Protein AF-A0A1Y5PZA7-F1 (afdb_monomer_lite)

Foldseek 3Di:
DLVVLQVVLVVLLVVLVVLVVVLVVLVVVLVVQQVVQADPVRDRDDPDPVVVVVSVVSVVVSVVSVVVSVVSNVVSVVSNVVSVVVVVD

Structure (mmCIF, N/CA/C/O backbone):
data_AF-A0A1Y5PZA7-F1
#
_entry.id   AF-A0A1Y5PZA7-F1
#
loop_
_atom_site.group_PDB
_atom_site.id
_atom_site.type_symbol
_atom_site.label_atom_id
_atom_site.label_alt_id
_atom_site.label_comp_id
_atom_site.label_asym_id
_atom_site.label_entity_id
_atom_site.label_seq_id
_atom_site.pdbx_PDB_ins_code
_atom_site.Cartn_x
_atom_site.Cartn_y
_atom_site.Cartn_z
_atom_site.occupancy
_atom_site.B_iso_or_equiv
_atom_site.auth_seq_id
_atom_site.auth_comp_id
_atom_site.auth_asym_id
_atom_site.auth_atom_id
_atom_site.pdbx_PDB_model_num
ATOM 1 N N . MET A 1 1 ? 10.786 0.136 -28.051 1.00 65.88 1 MET A N 1
ATOM 2 C CA . MET A 1 1 ? 10.022 -0.736 -27.124 1.00 65.88 1 MET A CA 1
ATOM 3 C C . MET A 1 1 ? 10.004 -0.214 -25.684 1.00 65.88 1 MET A C 1
ATOM 5 O O . MET A 1 1 ? 8.939 -0.253 -25.084 1.00 65.88 1 MET A O 1
ATOM 9 N N . GLY A 1 2 ? 11.098 0.336 -25.135 1.00 69.31 2 GLY A N 1
ATOM 10 C CA . GLY A 1 2 ? 11.142 0.770 -23.724 1.00 69.31 2 GLY A CA 1
ATOM 11 C C . GLY A 1 2 ? 10.147 1.871 -23.313 1.00 69.31 2 GLY A C 1
ATOM 12 O O . GLY A 1 2 ? 9.624 1.821 -22.206 1.00 69.31 2 GLY A O 1
ATOM 13 N N . GLY A 1 3 ? 9.773 2.795 -24.209 1.00 76.19 3 GLY A N 1
ATOM 14 C CA . GLY A 1 3 ? 8.781 3.841 -23.894 1.00 76.19 3 GLY A CA 1
ATOM 15 C C . GLY A 1 3 ? 7.398 3.295 -23.513 1.00 76.19 3 GLY A C 1
ATOM 16 O O . GLY A 1 3 ? 6.791 3.762 -22.556 1.00 76.19 3 GLY A O 1
ATOM 17 N N . TRP A 1 4 ? 6.928 2.241 -24.190 1.00 79.75 4 TRP A N 1
ATOM 18 C CA . TRP A 1 4 ? 5.661 1.574 -23.856 1.00 79.75 4 TRP A CA 1
ATOM 19 C C . TRP A 1 4 ? 5.707 0.871 -22.493 1.00 79.75 4 TRP A C 1
ATOM 21 O O . TRP A 1 4 ? 4.700 0.827 -21.790 1.00 79.75 4 TRP A O 1
ATOM 31 N N . VAL A 1 5 ? 6.871 0.348 -22.098 1.00 81.44 5 VAL A N 1
ATOM 32 C CA . VAL A 1 5 ? 7.073 -0.313 -20.798 1.00 81.44 5 VAL A CA 1
ATOM 33 C C . VAL A 1 5 ? 7.000 0.703 -19.655 1.00 81.44 5 VAL A C 1
ATOM 35 O O . VAL A 1 5 ? 6.389 0.423 -18.626 1.00 81.44 5 VAL A O 1
ATOM 38 N N . LEU A 1 6 ? 7.531 1.914 -19.860 1.00 81.19 6 LEU A N 1
ATOM 39 C CA . LEU A 1 6 ? 7.431 3.009 -18.891 1.00 81.19 6 LEU A CA 1
ATOM 40 C C . LEU A 1 6 ? 5.981 3.440 -18.643 1.00 81.19 6 LEU A C 1
ATOM 42 O O . LEU A 1 6 ? 5.585 3.580 -17.487 1.00 81.19 6 LEU A O 1
ATOM 46 N N . PHE A 1 7 ? 5.178 3.590 -19.704 1.00 83.88 7 PHE A N 1
ATOM 47 C CA . PHE A 1 7 ? 3.751 3.915 -19.567 1.00 83.88 7 PHE A CA 1
ATOM 48 C C . PHE A 1 7 ? 2.997 2.846 -18.768 1.00 83.88 7 PHE A C 1
ATOM 50 O O . PHE A 1 7 ? 2.247 3.179 -17.855 1.00 83.88 7 PHE A O 1
ATOM 57 N N . ARG A 1 8 ? 3.268 1.559 -19.024 1.00 83.69 8 ARG A N 1
ATOM 58 C CA . ARG A 1 8 ? 2.667 0.457 -18.254 1.00 83.69 8 ARG A CA 1
ATOM 59 C C . ARG A 1 8 ? 3.097 0.456 -16.787 1.00 83.69 8 ARG A C 1
ATOM 61 O O . ARG A 1 8 ? 2.275 0.179 -15.920 1.00 83.69 8 ARG A O 1
ATOM 68 N N . GLY A 1 9 ? 4.356 0.780 -16.499 1.00 79.31 9 GLY A N 1
ATOM 69 C CA . GLY A 1 9 ? 4.838 0.938 -15.127 1.00 79.31 9 GLY A CA 1
ATOM 70 C C . GLY A 1 9 ? 4.132 2.080 -14.385 1.00 79.31 9 GLY A C 1
ATOM 71 O O . GLY A 1 9 ? 3.731 1.912 -13.234 1.00 79.31 9 GLY A O 1
ATOM 72 N N . LEU A 1 10 ? 3.905 3.208 -15.063 1.00 83.81 10 LEU A N 1
ATOM 73 C CA . LEU A 1 10 ? 3.134 4.341 -14.540 1.00 83.81 10 LEU A CA 1
ATOM 74 C C . LEU A 1 10 ? 1.669 3.979 -14.260 1.00 83.81 10 LEU A C 1
ATOM 76 O O . LEU A 1 10 ? 1.169 4.323 -13.191 1.00 83.81 10 LEU A O 1
ATOM 80 N N . ASP A 1 11 ? 1.011 3.234 -15.152 1.00 85.19 11 ASP A N 1
ATOM 81 C CA . ASP A 1 11 ? -0.365 2.757 -14.942 1.00 85.19 11 ASP A CA 1
ATOM 82 C C . ASP A 1 11 ? -0.480 1.864 -13.691 1.00 85.19 11 ASP A C 1
ATOM 84 O O . ASP A 1 11 ? -1.420 1.993 -12.902 1.00 85.19 11 ASP A O 1
ATOM 88 N N . ILE A 1 12 ? 0.506 0.986 -13.467 1.00 83.00 12 ILE A N 1
ATOM 89 C CA . ILE A 1 12 ? 0.560 0.106 -12.287 1.00 83.00 12 ILE A CA 1
ATOM 90 C C . ILE A 1 12 ? 0.717 0.926 -11.001 1.00 83.00 12 ILE A C 1
ATOM 92 O O . ILE A 1 12 ? 0.053 0.648 -10.002 1.00 83.00 12 ILE A O 1
ATOM 96 N N . ILE A 1 13 ? 1.560 1.962 -11.011 1.00 81.88 13 ILE A N 1
ATOM 97 C CA . ILE A 1 13 ? 1.734 2.846 -9.850 1.00 81.88 13 ILE A CA 1
ATOM 98 C C . ILE A 1 13 ? 0.482 3.700 -9.620 1.00 81.88 13 ILE A C 1
ATOM 100 O O . ILE A 1 13 ? 0.072 3.887 -8.474 1.00 81.88 13 ILE A O 1
ATOM 10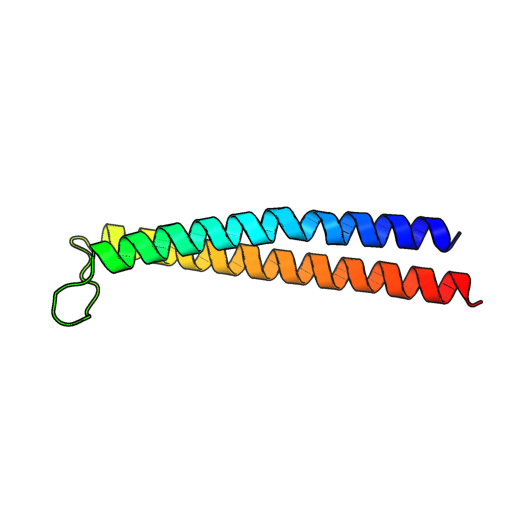4 N N . ALA A 1 14 ? -0.180 4.168 -10.680 1.00 83.50 14 ALA A N 1
ATOM 105 C CA . ALA A 1 14 ? -1.432 4.912 -10.568 1.00 83.50 14 ALA A CA 1
ATOM 106 C C . ALA A 1 14 ? -2.534 4.082 -9.885 1.00 83.50 14 ALA A C 1
ATOM 108 O O . ALA A 1 14 ? -3.317 4.624 -9.101 1.00 83.50 14 ALA A O 1
ATOM 109 N N . MET A 1 15 ? -2.546 2.757 -10.085 1.00 82.38 15 MET A N 1
ATOM 110 C CA . MET A 1 15 ? -3.446 1.854 -9.362 1.00 82.38 15 MET A CA 1
ATOM 111 C C . MET A 1 15 ? -3.191 1.812 -7.850 1.00 82.38 15 MET A C 1
ATOM 113 O O . MET A 1 15 ? -4.118 1.509 -7.110 1.00 82.38 15 MET A O 1
ATOM 117 N N . VAL A 1 16 ? -2.005 2.161 -7.347 1.00 82.38 16 VAL A N 1
ATOM 118 C CA . VAL A 1 16 ? -1.707 2.164 -5.899 1.00 82.38 16 VAL A CA 1
ATOM 119 C C . VAL A 1 16 ? -2.485 3.261 -5.160 1.00 82.38 16 VAL A C 1
ATOM 121 O O . VAL A 1 16 ? -2.907 3.066 -4.017 1.00 82.38 16 VAL A O 1
ATOM 124 N N . VAL A 1 17 ? -2.732 4.398 -5.817 1.00 81.50 17 VAL A N 1
ATOM 125 C CA . VAL A 1 17 ? -3.397 5.579 -5.238 1.00 81.50 17 VAL A CA 1
ATOM 126 C C . VAL A 1 17 ? -4.782 5.262 -4.646 1.00 81.50 17 VAL A C 1
ATOM 128 O O . VAL A 1 17 ? -4.994 5.560 -3.465 1.00 81.50 17 VAL A O 1
ATOM 131 N N . PRO A 1 18 ? -5.730 4.630 -5.370 1.00 81.25 18 PRO A N 1
ATOM 132 C CA . PRO A 1 18 ? -7.038 4.295 -4.808 1.00 81.25 18 PRO A CA 1
ATOM 133 C C . PRO A 1 18 ? -6.965 3.279 -3.658 1.00 81.25 18 PRO A C 1
ATOM 135 O O . PRO A 1 18 ? -7.730 3.403 -2.698 1.00 81.25 18 PRO A O 1
ATOM 138 N N . PHE A 1 19 ? -6.035 2.315 -3.689 1.00 78.88 19 PHE A N 1
ATOM 139 C CA . PHE A 1 19 ? -5.839 1.378 -2.571 1.00 78.88 19 PHE A CA 1
ATOM 140 C C . PHE A 1 19 ? -5.342 2.096 -1.317 1.00 78.88 19 PHE A C 1
ATOM 142 O O . PHE A 1 19 ? -5.851 1.856 -0.219 1.00 78.88 19 PHE A O 1
ATOM 149 N N . TYR A 1 20 ? -4.403 3.028 -1.480 1.00 78.12 20 TYR A N 1
ATOM 150 C CA . TYR A 1 20 ? -3.877 3.824 -0.379 1.00 78.12 20 TYR A CA 1
ATOM 151 C C . TYR A 1 20 ? -4.949 4.749 0.217 1.00 78.12 20 TYR A C 1
ATOM 153 O O . TYR A 1 20 ? -5.132 4.789 1.435 1.00 78.12 20 TYR A O 1
ATOM 161 N N . MET A 1 21 ? -5.736 5.425 -0.630 1.00 81.12 21 MET A N 1
ATOM 162 C CA . MET A 1 21 ? -6.858 6.261 -0.186 1.00 81.12 21 MET A CA 1
ATOM 163 C C . MET A 1 21 ? -7.929 5.458 0.561 1.00 81.12 21 MET A C 1
ATOM 165 O O . MET A 1 21 ? -8.417 5.909 1.600 1.00 81.12 21 MET A O 1
ATOM 169 N N . ASN A 1 22 ? -8.282 4.266 0.073 1.00 81.44 22 ASN A N 1
ATOM 170 C CA . ASN A 1 22 ? -9.232 3.389 0.758 1.00 81.44 22 ASN A CA 1
ATOM 171 C C . ASN A 1 22 ? -8.696 2.920 2.117 1.00 81.44 22 ASN A C 1
ATOM 173 O O . ASN A 1 22 ? -9.433 2.963 3.103 1.00 81.44 22 ASN A O 1
ATOM 177 N N . GLY A 1 23 ? -7.411 2.562 2.202 1.00 76.00 23 GLY A N 1
ATOM 178 C CA . GLY A 1 23 ? -6.758 2.217 3.467 1.00 76.00 23 GLY A CA 1
ATOM 179 C C . GLY A 1 23 ? -6.797 3.361 4.487 1.00 76.00 23 GLY A C 1
ATOM 180 O O . GLY A 1 23 ? -7.166 3.143 5.643 1.00 76.00 23 GLY A O 1
ATOM 181 N N . ILE A 1 24 ? -6.503 4.595 4.056 1.00 78.56 24 ILE A N 1
ATOM 182 C CA . ILE A 1 24 ? -6.577 5.794 4.911 1.00 78.56 24 ILE A CA 1
ATOM 183 C C . ILE A 1 24 ? -8.005 6.027 5.412 1.00 78.56 24 ILE A C 1
ATOM 185 O O . ILE A 1 24 ? -8.203 6.266 6.604 1.00 78.56 24 ILE A O 1
ATOM 189 N N . ARG A 1 25 ? -9.012 5.934 4.534 1.00 80.88 25 ARG A N 1
ATOM 190 C CA . ARG A 1 25 ? -10.425 6.091 4.926 1.00 80.88 25 ARG A CA 1
ATOM 191 C C . ARG A 1 25 ? -10.837 5.058 5.973 1.00 80.88 25 ARG A C 1
ATOM 193 O O . ARG A 1 25 ? -11.499 5.409 6.947 1.00 80.88 25 ARG A O 1
ATOM 200 N N . MET A 1 26 ? -10.402 3.809 5.808 1.00 76.75 26 MET A N 1
ATOM 201 C CA . MET A 1 26 ? -10.669 2.732 6.763 1.00 76.75 26 MET A CA 1
ATOM 202 C C . MET A 1 26 ? -9.994 2.990 8.120 1.00 76.75 26 MET A C 1
ATOM 204 O O . MET A 1 26 ? -10.631 2.826 9.161 1.00 76.75 26 MET A O 1
ATOM 208 N N . MET A 1 27 ? -8.741 3.459 8.121 1.00 75.31 27 MET A N 1
ATOM 209 C CA . MET A 1 27 ? -8.026 3.849 9.344 1.00 75.31 27 MET A CA 1
ATOM 210 C C . MET A 1 27 ? -8.665 5.048 10.051 1.00 75.31 27 MET A C 1
ATOM 212 O O . MET A 1 27 ? -8.780 5.036 11.274 1.00 75.31 27 MET A O 1
ATOM 216 N N . LEU A 1 28 ? -9.096 6.074 9.311 1.00 78.56 28 LEU A N 1
ATOM 217 C CA . LEU A 1 28 ? -9.768 7.247 9.881 1.00 78.56 28 LEU A CA 1
ATOM 218 C C . LEU A 1 28 ? -11.096 6.868 10.538 1.00 78.56 28 LEU A C 1
ATOM 220 O O . LEU A 1 28 ? -11.367 7.310 11.653 1.00 78.56 28 LEU A O 1
ATOM 224 N N . ALA A 1 29 ? -11.890 6.013 9.887 1.00 75.56 29 ALA A N 1
ATOM 225 C CA . ALA A 1 29 ? -13.116 5.488 10.474 1.00 75.56 29 ALA A CA 1
ATOM 226 C C . ALA A 1 29 ? -12.818 4.726 11.775 1.00 75.56 29 ALA A C 1
ATOM 228 O O . ALA A 1 29 ? -13.450 4.996 12.793 1.00 75.56 29 ALA A O 1
ATOM 229 N N . MET A 1 30 ? -11.812 3.843 11.779 1.00 72.19 30 MET A N 1
ATOM 230 C CA . MET A 1 30 ? -11.410 3.103 12.982 1.00 72.19 30 MET A CA 1
ATOM 231 C C . MET A 1 30 ? -10.915 4.013 14.110 1.00 72.19 30 MET A C 1
ATOM 233 O O . MET A 1 30 ? -11.343 3.840 15.247 1.00 72.19 30 MET A O 1
ATOM 237 N N . ARG A 1 31 ? -10.092 5.025 13.813 1.00 72.12 31 ARG A N 1
ATOM 238 C CA . ARG A 1 31 ? -9.650 6.015 14.811 1.00 72.12 31 ARG A CA 1
ATOM 239 C C . ARG A 1 31 ? -10.809 6.808 15.401 1.00 72.12 31 ARG A C 1
ATOM 241 O O . ARG A 1 31 ? -10.784 7.110 16.589 1.00 72.12 31 ARG A O 1
ATOM 248 N N . LYS A 1 32 ? -11.815 7.147 14.589 1.00 75.94 32 LYS A N 1
ATOM 249 C CA . LYS A 1 32 ? -13.021 7.825 15.071 1.00 75.94 32 LYS A CA 1
ATOM 250 C C . LYS A 1 32 ? -13.794 6.933 16.049 1.00 75.94 32 LYS A C 1
ATOM 252 O O . LYS A 1 32 ? -14.125 7.392 17.136 1.00 75.94 32 LYS A O 1
ATOM 257 N N . TYR A 1 33 ? -13.978 5.655 15.707 1.00 69.38 33 TYR A N 1
ATOM 258 C CA . TYR A 1 33 ? -14.586 4.663 16.601 1.00 69.38 33 TYR A CA 1
ATOM 259 C C . TYR A 1 33 ? -13.797 4.482 17.906 1.00 69.38 33 TYR A C 1
ATOM 261 O O . TYR A 1 33 ? -14.392 4.441 18.980 1.00 69.38 33 TYR A O 1
ATOM 269 N N . GLU A 1 34 ? -12.464 4.410 17.843 1.00 69.62 34 GLU A N 1
ATOM 270 C CA . GLU A 1 34 ? -11.621 4.334 19.043 1.00 69.62 34 GLU A CA 1
ATOM 271 C C . GLU A 1 34 ? -11.745 5.585 19.910 1.00 69.62 34 GLU A C 1
ATOM 273 O O . GLU A 1 34 ? -11.807 5.465 21.128 1.00 69.62 34 GLU A O 1
ATOM 278 N N . PHE A 1 35 ? -11.794 6.774 19.303 1.00 69.88 35 PHE A N 1
ATOM 279 C CA . PHE A 1 35 ? -11.933 8.038 20.022 1.00 69.88 35 PHE A CA 1
ATOM 280 C C . PHE A 1 35 ? -13.288 8.152 20.729 1.00 69.88 35 PHE A C 1
ATOM 282 O O . PHE A 1 35 ? -13.331 8.514 21.899 1.00 69.88 35 PHE A O 1
ATOM 289 N N . GLU A 1 36 ? -14.380 7.774 20.062 1.00 68.00 36 GLU A N 1
ATOM 290 C CA . GLU A 1 36 ? -15.721 7.726 20.666 1.00 68.00 36 GLU A CA 1
ATOM 291 C C . GLU A 1 36 ? -15.832 6.651 21.762 1.00 68.00 36 GLU A C 1
ATOM 293 O O . GLU A 1 36 ? -16.617 6.792 22.697 1.00 68.00 36 GLU A O 1
ATOM 298 N N . SER A 1 37 ? -15.007 5.602 21.688 1.00 64.62 37 SER A N 1
ATOM 299 C CA . SER A 1 37 ? -14.949 4.513 22.676 1.00 64.62 37 SER A CA 1
ATOM 300 C C . SER A 1 37 ? -13.892 4.736 23.772 1.00 64.62 37 SER A C 1
ATOM 302 O O . SER A 1 37 ? -13.682 3.862 24.624 1.00 64.62 37 SER A O 1
ATOM 304 N N . ARG A 1 38 ? -13.191 5.881 23.769 1.00 60.66 38 ARG A N 1
ATOM 305 C CA . ARG A 1 38 ? -12.240 6.241 24.829 1.00 60.66 38 ARG A CA 1
ATOM 306 C C . ARG A 1 38 ? -12.990 6.743 26.050 1.00 60.66 38 ARG A C 1
ATOM 308 O O . ARG A 1 38 ? -13.741 7.710 26.004 1.00 60.66 38 ARG A O 1
ATOM 315 N N . THR A 1 39 ? -12.717 6.106 27.180 1.00 58.75 39 THR A N 1
ATOM 316 C CA . THR A 1 39 ? -13.106 6.638 28.489 1.00 58.75 39 THR A CA 1
ATOM 317 C C . THR A 1 39 ? -12.196 7.801 28.890 1.00 58.75 39 THR A C 1
ATOM 319 O O . THR A 1 39 ? -11.075 7.915 28.392 1.00 58.75 39 THR A O 1
ATOM 322 N N . GLY A 1 40 ? -12.646 8.650 29.823 1.00 51.97 40 GLY A N 1
ATOM 323 C CA . GLY A 1 40 ? -11.900 9.830 30.2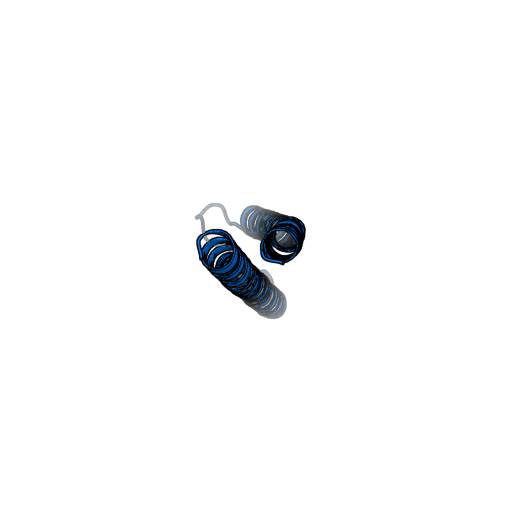96 1.00 51.97 40 GLY A CA 1
ATOM 324 C C . GLY A 1 40 ? -10.496 9.552 30.863 1.00 51.97 40 GLY A C 1
ATOM 325 O O . GLY A 1 40 ? -9.732 10.488 31.055 1.00 51.97 40 GLY A O 1
ATOM 326 N N . GLY A 1 41 ? -10.125 8.282 31.078 1.00 57.31 41 GLY A N 1
ATOM 327 C CA .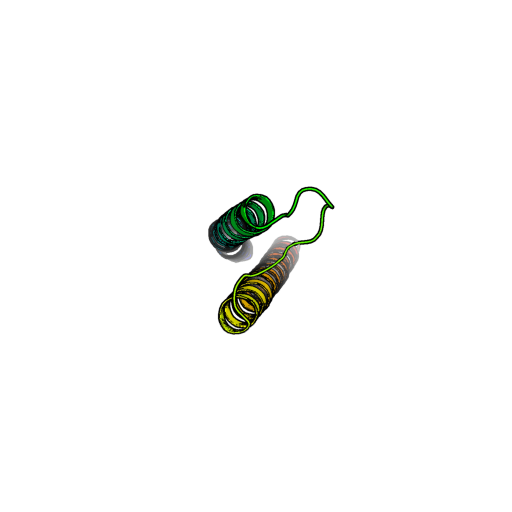 GLY A 1 41 ? -8.772 7.844 31.446 1.00 57.31 41 GLY A CA 1
ATOM 328 C C . GLY A 1 41 ? -7.868 7.436 30.271 1.00 57.31 41 GLY A C 1
ATOM 329 O O . GLY A 1 41 ? -6.812 6.858 30.499 1.00 57.31 41 GLY A O 1
ATOM 330 N N . GLY A 1 42 ? -8.275 7.657 29.015 1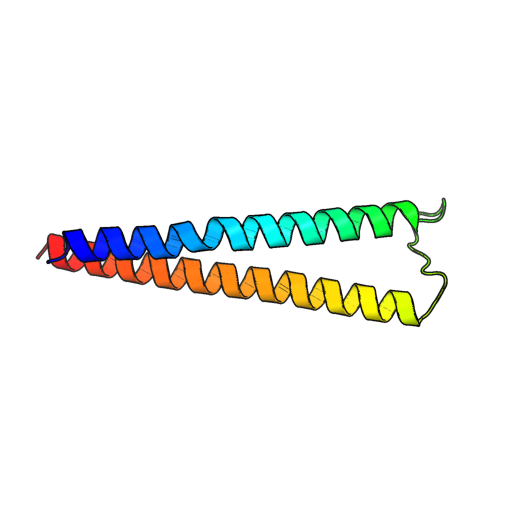.00 60.16 42 GLY A N 1
ATOM 331 C CA . GLY A 1 42 ? -7.475 7.340 27.819 1.00 60.16 42 GLY A CA 1
ATOM 332 C C . GLY A 1 42 ? -7.506 5.871 27.380 1.00 60.16 42 GLY A C 1
ATOM 333 O O . GLY A 1 42 ? -6.921 5.525 26.353 1.00 60.16 42 GLY A O 1
ATOM 334 N N . VAL A 1 43 ? -8.221 5.011 28.109 1.00 58.41 43 VAL A N 1
ATOM 335 C CA . VAL A 1 43 ? -8.376 3.589 27.781 1.00 58.41 43 VAL A CA 1
ATOM 336 C C . VAL A 1 43 ? -9.579 3.405 26.853 1.00 58.41 43 VAL A C 1
ATOM 338 O O . VAL A 1 43 ? -10.694 3.838 27.170 1.00 58.41 43 VAL A O 1
ATOM 341 N N . VAL A 1 44 ? -9.356 2.757 25.705 1.00 61.94 44 VAL A N 1
ATOM 342 C CA . VAL A 1 44 ? -10.421 2.323 24.788 1.00 61.94 44 VAL A CA 1
ATOM 343 C C . VAL A 1 44 ? -11.136 1.143 25.445 1.00 61.94 44 VAL A C 1
ATOM 345 O O . VAL A 1 44 ? -10.551 0.071 25.593 1.00 61.94 44 VAL A O 1
ATOM 348 N N . ARG A 1 45 ? -12.381 1.340 25.891 1.00 59.62 45 ARG A N 1
ATOM 349 C CA . ARG A 1 45 ? -13.216 0.253 26.420 1.00 59.62 45 ARG A CA 1
ATOM 350 C C . ARG A 1 45 ? -14.276 -0.086 25.386 1.00 59.62 45 ARG A C 1
ATOM 352 O O . ARG A 1 45 ? -15.258 0.633 25.235 1.00 59.62 45 ARG A O 1
ATOM 359 N N . PHE A 1 46 ? -14.083 -1.200 24.694 1.00 62.78 46 PHE A N 1
ATOM 360 C CA . PHE A 1 46 ? -15.140 -1.791 23.884 1.00 62.78 46 PHE A CA 1
ATOM 361 C C . PHE A 1 46 ? -16.189 -2.397 24.827 1.00 62.78 46 PHE A C 1
ATOM 363 O O . PHE A 1 46 ? -15.830 -3.119 25.756 1.00 62.78 46 PHE A O 1
ATOM 370 N N . LYS A 1 47 ? -17.472 -2.067 24.623 1.00 61.91 47 LYS A N 1
ATOM 371 C CA . LYS A 1 47 ? -18.583 -2.579 25.450 1.00 61.91 47 LYS A CA 1
ATOM 372 C C . LYS A 1 47 ? -18.715 -4.103 25.382 1.00 61.91 47 LYS A C 1
ATOM 374 O O . LYS A 1 47 ? -19.124 -4.700 26.368 1.00 61.91 47 LYS A O 1
ATOM 379 N N . ASP A 1 48 ? -18.298 -4.703 24.266 1.00 63.88 48 ASP A N 1
ATOM 380 C CA . ASP A 1 48 ? -18.445 -6.129 23.992 1.00 63.88 48 ASP A CA 1
ATOM 381 C C . ASP A 1 48 ? -17.164 -6.740 23.403 1.00 63.88 48 ASP A C 1
ATOM 383 O O . ASP A 1 48 ? -16.442 -6.123 22.607 1.00 63.88 48 ASP A O 1
ATOM 387 N N . PHE A 1 49 ? -16.903 -7.999 23.764 1.00 63.34 49 PHE A N 1
ATOM 388 C CA . PHE A 1 49 ? -15.772 -8.794 23.263 1.00 63.34 49 PHE A CA 1
ATOM 389 C C . PHE A 1 49 ? -15.822 -8.957 21.733 1.00 63.34 49 PHE A C 1
ATOM 391 O O . PHE A 1 49 ? -14.799 -8.951 21.047 1.00 63.34 49 PHE A O 1
ATOM 398 N N . GLU A 1 50 ? -17.034 -9.029 21.188 1.00 63.75 50 GLU A N 1
ATOM 399 C CA . GLU A 1 50 ? -17.311 -9.188 19.761 1.00 63.75 50 GLU A CA 1
ATOM 400 C C . GLU A 1 50 ? -16.859 -7.966 18.944 1.00 63.75 50 GLU A C 1
ATOM 402 O O . GLU A 1 50 ? -16.239 -8.099 17.885 1.00 63.75 50 GLU A O 1
ATOM 407 N N . VAL A 1 51 ? -17.047 -6.760 19.490 1.00 65.56 51 VAL A N 1
ATOM 408 C CA . VAL A 1 51 ? -16.630 -5.499 18.856 1.00 65.56 51 VAL A CA 1
ATOM 409 C C . VAL A 1 51 ? -15.103 -5.404 18.788 1.00 65.56 51 VAL A C 1
ATOM 411 O O . VAL A 1 51 ? -14.554 -4.953 17.781 1.00 65.56 51 VAL A O 1
ATOM 414 N N . THR A 1 52 ? -14.404 -5.922 19.801 1.00 68.75 52 THR A N 1
ATOM 415 C CA . THR A 1 52 ? -12.933 -6.007 19.811 1.00 68.75 52 THR A CA 1
ATOM 416 C C . THR A 1 52 ? -12.412 -6.919 18.694 1.00 68.75 52 THR A C 1
ATOM 418 O O . THR A 1 52 ? -11.460 -6.566 17.994 1.00 68.75 52 THR A O 1
ATOM 421 N N . HIS A 1 53 ? -13.047 -8.075 18.468 1.00 73.44 53 HIS A N 1
ATOM 422 C CA . HIS A 1 53 ? -12.668 -8.986 17.382 1.00 73.44 53 HIS A CA 1
ATOM 423 C C . HIS A 1 53 ? -12.913 -8.382 15.997 1.00 73.44 53 HIS A C 1
ATOM 425 O O . HIS A 1 53 ? -12.062 -8.507 15.112 1.00 73.44 53 HIS A O 1
ATOM 431 N N . VAL A 1 54 ? -14.043 -7.696 15.806 1.00 74.50 54 VAL A N 1
ATOM 432 C CA . VAL A 1 54 ? -14.349 -6.998 14.549 1.00 74.50 54 VAL A CA 1
ATOM 433 C C . VAL A 1 54 ? -13.336 -5.883 14.285 1.00 74.50 54 VAL A C 1
ATOM 435 O O . VAL A 1 54 ? -12.852 -5.756 13.157 1.00 74.50 54 VAL A O 1
ATOM 438 N N . HIS A 1 55 ? -12.961 -5.120 15.314 1.00 72.19 55 HIS A N 1
ATOM 439 C CA . HIS A 1 55 ? -11.950 -4.066 15.210 1.00 72.19 55 HIS A CA 1
ATOM 440 C C . HIS A 1 55 ? -10.581 -4.628 14.825 1.00 72.19 55 HIS A C 1
ATOM 442 O O . HIS A 1 55 ? -10.001 -4.213 13.824 1.00 72.19 55 HIS A O 1
ATOM 448 N N . ARG A 1 56 ? -10.116 -5.670 15.525 1.00 75.44 56 ARG A N 1
ATOM 449 C CA . ARG A 1 56 ? -8.834 -6.334 15.235 1.00 75.44 56 ARG A CA 1
ATOM 450 C C . ARG A 1 56 ? -8.803 -6.951 13.832 1.00 75.44 56 ARG A C 1
ATOM 452 O O . ARG A 1 56 ? -7.782 -6.902 13.143 1.00 75.44 56 ARG A O 1
ATOM 459 N N . ARG A 1 57 ? -9.931 -7.503 13.369 1.00 78.88 57 ARG A N 1
ATOM 460 C CA . ARG A 1 57 ? -10.074 -8.026 12.001 1.00 78.88 57 ARG A CA 1
ATOM 461 C C . ARG A 1 57 ? -9.976 -6.909 10.959 1.00 78.88 57 ARG A C 1
ATOM 463 O O . ARG A 1 57 ? -9.285 -7.086 9.958 1.00 78.88 57 ARG A O 1
ATOM 470 N N . ARG A 1 58 ? -10.615 -5.758 11.196 1.00 76.94 58 ARG A N 1
ATOM 471 C CA . ARG A 1 58 ? -10.521 -4.582 10.312 1.00 76.94 58 ARG A CA 1
ATOM 472 C C . ARG A 1 58 ? -9.125 -3.964 10.313 1.00 76.94 58 ARG A C 1
ATOM 474 O O . ARG A 1 58 ? -8.657 -3.572 9.250 1.00 76.94 58 ARG A O 1
ATOM 481 N N . GLU A 1 59 ? -8.439 -3.944 11.451 1.00 78.56 59 GLU A N 1
ATOM 482 C CA . GLU A 1 59 ? -7.047 -3.495 11.555 1.00 78.56 59 GLU A CA 1
ATOM 483 C C . GLU A 1 59 ? -6.112 -4.393 10.736 1.00 78.56 59 GLU A C 1
ATOM 485 O O . GLU A 1 59 ? -5.338 -3.908 9.910 1.00 78.56 59 GLU A O 1
ATOM 490 N N . THR A 1 60 ? -6.251 -5.714 10.883 1.00 79.31 60 THR A N 1
ATOM 491 C CA . THR A 1 60 ? -5.463 -6.693 10.118 1.00 79.31 60 THR A CA 1
ATOM 492 C C . THR A 1 60 ? -5.732 -6.566 8.615 1.00 79.31 60 THR A C 1
ATOM 494 O O . THR A 1 60 ? -4.798 -6.601 7.817 1.00 79.31 60 THR A O 1
ATOM 497 N N . MET A 1 61 ? -6.993 -6.348 8.227 1.00 78.12 61 MET A N 1
ATOM 498 C CA . MET A 1 61 ? -7.387 -6.144 6.832 1.00 78.12 61 MET A CA 1
ATOM 499 C C . MET A 1 61 ? -6.863 -4.820 6.256 1.00 78.12 61 MET A C 1
ATOM 501 O O . MET A 1 61 ? -6.392 -4.783 5.125 1.00 78.12 61 MET A O 1
ATOM 505 N N . ALA A 1 62 ? -6.884 -3.727 7.021 1.00 76.50 62 ALA A N 1
ATOM 506 C CA . ALA A 1 62 ? -6.298 -2.459 6.585 1.00 76.50 62 ALA A CA 1
ATOM 507 C C . ALA A 1 62 ? -4.778 -2.587 6.390 1.00 76.50 62 ALA A C 1
ATOM 509 O O . ALA A 1 62 ? -4.226 -2.075 5.416 1.00 76.50 62 ALA A O 1
ATOM 510 N N . ARG A 1 63 ? -4.107 -3.326 7.281 1.00 78.12 63 ARG A N 1
ATOM 511 C CA . ARG A 1 63 ? -2.664 -3.583 7.209 1.00 78.12 63 ARG A CA 1
ATOM 512 C C . ARG A 1 63 ? -2.290 -4.474 6.027 1.00 78.12 63 ARG A C 1
ATOM 514 O O . ARG A 1 63 ? -1.271 -4.226 5.388 1.00 78.12 63 ARG A O 1
ATOM 521 N N . SER A 1 64 ? -3.108 -5.477 5.704 1.00 80.25 64 SER A N 1
ATOM 522 C CA . SER A 1 64 ? -2.891 -6.311 4.519 1.00 80.25 64 SER A CA 1
ATOM 523 C C . SER A 1 64 ? -3.124 -5.530 3.225 1.00 80.25 64 SER A C 1
ATOM 525 O O . SER A 1 64 ? -2.319 -5.649 2.309 1.00 80.25 64 SER A O 1
ATOM 527 N N . ILE A 1 65 ? -4.140 -4.660 3.168 1.00 81.00 65 ILE A N 1
ATOM 528 C CA . ILE A 1 65 ? -4.361 -3.752 2.028 1.00 81.00 65 ILE A CA 1
ATOM 529 C C . ILE A 1 65 ? -3.157 -2.820 1.827 1.00 81.00 65 ILE A C 1
ATOM 531 O O . ILE A 1 65 ? -2.707 -2.640 0.697 1.00 81.00 65 ILE A O 1
ATOM 535 N N . GLN A 1 66 ? -2.597 -2.266 2.908 1.00 79.25 66 GLN A N 1
ATOM 536 C CA . GLN A 1 66 ? -1.380 -1.450 2.837 1.00 79.25 66 GLN A CA 1
ATOM 537 C C . GLN A 1 66 ? -0.176 -2.253 2.330 1.00 79.25 66 GLN A C 1
ATOM 539 O O . GLN A 1 66 ? 0.552 -1.771 1.467 1.00 79.25 66 GLN A O 1
ATOM 544 N N . TRP A 1 67 ? 0.011 -3.487 2.806 1.00 80.88 67 TRP A N 1
ATOM 545 C CA . TRP A 1 67 ? 1.068 -4.375 2.312 1.00 80.88 67 TRP A CA 1
ATOM 546 C C . TRP A 1 67 ? 0.924 -4.688 0.823 1.00 80.88 67 TRP A C 1
ATOM 548 O O . TRP A 1 67 ? 1.897 -4.604 0.080 1.00 80.88 67 TRP A O 1
ATOM 558 N N . VAL A 1 68 ? -0.292 -4.992 0.368 1.00 82.50 68 VAL A N 1
ATOM 559 C CA . VAL A 1 68 ? -0.579 -5.234 -1.052 1.00 82.50 68 VAL A CA 1
ATOM 560 C C . VAL A 1 68 ? -0.278 -3.988 -1.886 1.00 82.50 68 VAL A C 1
ATOM 562 O O . VAL A 1 68 ? 0.358 -4.099 -2.931 1.00 82.50 68 VAL A O 1
ATOM 565 N N . ALA A 1 69 ? -0.656 -2.799 -1.408 1.00 79.88 69 ALA A N 1
ATOM 566 C CA . ALA A 1 69 ? -0.345 -1.537 -2.077 1.00 79.88 69 ALA A CA 1
ATOM 567 C C . ALA A 1 69 ? 1.173 -1.316 -2.222 1.00 79.88 69 ALA A C 1
ATOM 569 O O . ALA A 1 69 ? 1.636 -0.916 -3.290 1.00 79.88 69 ALA A O 1
ATOM 570 N N . VAL A 1 70 ? 1.956 -1.639 -1.186 1.00 83.81 70 VAL A N 1
ATOM 571 C CA . VAL A 1 70 ? 3.428 -1.580 -1.232 1.00 83.81 70 VAL A CA 1
ATOM 572 C C . VAL A 1 70 ? 3.991 -2.581 -2.243 1.00 83.81 70 VAL A C 1
ATOM 574 O O . VAL A 1 70 ? 4.838 -2.209 -3.051 1.00 83.81 70 VAL A O 1
ATOM 577 N N . CYS A 1 71 ? 3.500 -3.823 -2.265 1.00 85.81 71 CYS A N 1
ATOM 578 C CA . CYS 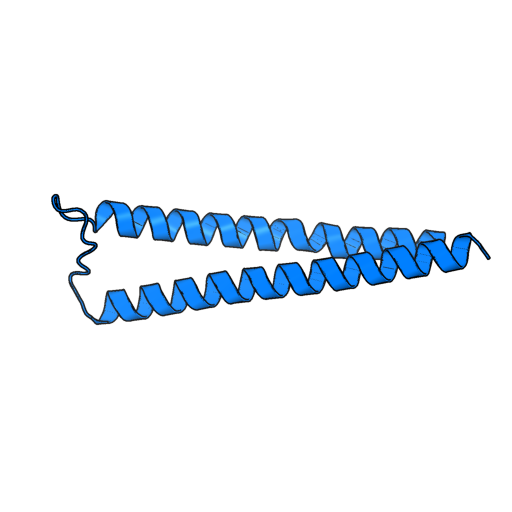A 1 71 ? 3.943 -4.825 -3.238 1.00 85.81 71 CYS A CA 1
ATOM 579 C C . CYS A 1 71 ? 3.679 -4.386 -4.688 1.00 85.81 71 CYS A C 1
ATOM 581 O O . CYS A 1 71 ? 4.549 -4.543 -5.544 1.00 85.81 71 CYS A O 1
ATOM 583 N N . ILE A 1 72 ? 2.510 -3.795 -4.961 1.00 85.69 72 ILE A N 1
ATOM 584 C CA . ILE A 1 72 ? 2.164 -3.267 -6.289 1.00 85.69 72 ILE A CA 1
ATOM 585 C C . ILE A 1 72 ? 3.082 -2.095 -6.661 1.00 85.69 72 ILE A C 1
ATOM 587 O O . ILE A 1 72 ? 3.565 -2.036 -7.791 1.00 85.69 72 ILE A O 1
ATOM 591 N N . ALA A 1 73 ? 3.381 -1.197 -5.717 1.00 84.56 73 ALA A N 1
ATOM 592 C CA . ALA A 1 73 ? 4.304 -0.087 -5.948 1.00 84.56 73 ALA A CA 1
ATOM 593 C C . ALA A 1 73 ? 5.720 -0.578 -6.296 1.00 84.56 73 ALA A C 1
ATOM 595 O O . ALA A 1 73 ? 6.323 -0.094 -7.252 1.00 84.56 73 ALA A O 1
ATOM 596 N N . VAL A 1 74 ? 6.232 -1.577 -5.569 1.00 87.88 74 VAL A N 1
ATOM 597 C CA . VAL A 1 74 ? 7.547 -2.185 -5.838 1.00 87.88 74 VAL A CA 1
ATOM 598 C C . VAL A 1 74 ? 7.574 -2.853 -7.214 1.00 87.88 74 VAL A C 1
ATOM 600 O O . VAL A 1 74 ? 8.523 -2.648 -7.971 1.00 87.88 74 VAL A O 1
ATOM 603 N N . ALA A 1 75 ? 6.524 -3.597 -7.574 1.00 84.88 75 ALA A N 1
ATOM 604 C CA . ALA A 1 75 ? 6.404 -4.205 -8.897 1.00 84.88 75 ALA A CA 1
ATOM 605 C C . ALA A 1 75 ? 6.372 -3.146 -10.015 1.00 84.88 75 ALA A C 1
ATOM 607 O O . ALA A 1 75 ? 7.092 -3.278 -11.003 1.00 84.88 75 ALA A O 1
ATOM 608 N N . GLY A 1 76 ? 5.603 -2.065 -9.836 1.00 85.00 76 GLY A N 1
ATOM 609 C CA . GLY A 1 76 ? 5.549 -0.938 -10.771 1.00 85.00 76 GLY A CA 1
ATOM 610 C C . GLY A 1 76 ? 6.908 -0.259 -10.960 1.00 85.00 76 GLY A C 1
ATOM 611 O O . GLY A 1 76 ? 7.336 -0.047 -12.094 1.00 85.00 76 GLY A O 1
ATOM 612 N N . CYS A 1 77 ? 7.639 -0.004 -9.870 1.00 87.00 77 CYS A N 1
ATOM 613 C CA . CYS A 1 77 ? 9.007 0.517 -9.928 1.00 87.00 77 CYS A CA 1
ATOM 614 C C . CYS A 1 77 ? 9.954 -0.420 -10.692 1.00 87.00 77 CYS A C 1
ATOM 616 O O . CYS A 1 77 ? 10.741 0.051 -11.510 1.00 87.00 77 CYS A O 1
ATOM 618 N N . GLY A 1 78 ? 9.852 -1.736 -10.477 1.00 86.50 78 GLY A N 1
ATOM 619 C CA . GLY A 1 78 ? 10.639 -2.728 -11.214 1.00 86.50 78 GLY A CA 1
ATOM 620 C C . GLY A 1 78 ? 10.421 -2.640 -12.726 1.00 86.50 78 GLY A C 1
ATOM 621 O O . GLY A 1 78 ? 11.386 -2.571 -13.484 1.00 86.50 78 GLY A O 1
ATOM 622 N N . VAL A 1 79 ? 9.161 -2.540 -13.162 1.00 85.56 79 VAL A N 1
ATOM 623 C CA . VAL A 1 79 ? 8.801 -2.390 -14.584 1.00 85.56 79 VAL A CA 1
ATOM 624 C C . VAL A 1 79 ? 9.364 -1.093 -15.175 1.00 85.56 79 VAL A C 1
ATOM 626 O O . VAL A 1 79 ? 9.889 -1.108 -16.289 1.00 85.56 79 VAL A O 1
ATOM 629 N N . ILE A 1 80 ? 9.310 0.018 -14.432 1.00 85.56 80 ILE A N 1
ATOM 630 C CA . ILE A 1 80 ? 9.882 1.300 -14.872 1.00 85.56 80 ILE A CA 1
ATOM 631 C C . ILE A 1 80 ? 11.398 1.188 -15.050 1.00 85.56 80 ILE A C 1
ATOM 633 O O . ILE A 1 80 ? 11.916 1.587 -16.092 1.00 85.56 80 ILE A O 1
ATOM 637 N N . VAL A 1 81 ? 12.106 0.605 -14.079 1.00 87.88 81 VAL A N 1
ATOM 638 C CA . VAL A 1 81 ? 13.563 0.408 -14.154 1.00 87.88 81 VAL A CA 1
ATOM 639 C C . VAL A 1 81 ? 13.930 -0.458 -15.360 1.00 87.88 81 VAL A C 1
ATOM 641 O O . VAL A 1 81 ? 14.815 -0.088 -16.128 1.00 87.88 81 VAL A O 1
ATOM 644 N N . THR A 1 82 ? 13.213 -1.560 -15.598 1.00 85.38 82 THR A N 1
ATOM 645 C CA . THR A 1 82 ? 13.417 -2.391 -16.795 1.00 85.38 82 THR A CA 1
ATOM 646 C C . THR A 1 82 ? 13.168 -1.603 -18.085 1.00 85.38 82 THR A C 1
ATOM 648 O O . THR A 1 82 ? 13.954 -1.697 -19.025 1.00 85.38 82 THR A O 1
ATOM 651 N N . GLY A 1 83 ? 12.118 -0.777 -18.128 1.00 82.88 83 GLY A N 1
ATOM 652 C CA . GLY A 1 83 ? 11.831 0.102 -19.263 1.00 82.88 83 GLY A CA 1
ATOM 653 C C . GLY A 1 83 ? 12.938 1.126 -19.535 1.00 82.88 83 GLY A C 1
ATOM 654 O O . GLY A 1 83 ? 13.269 1.354 -20.698 1.00 82.88 83 GLY A O 1
ATOM 655 N N . MET A 1 84 ? 13.542 1.696 -18.484 1.00 84.06 84 MET A N 1
ATOM 656 C CA . MET A 1 84 ? 14.673 2.627 -18.592 1.00 84.06 84 MET A CA 1
ATOM 657 C C . MET A 1 84 ? 15.936 1.940 -19.118 1.00 84.06 84 MET A C 1
ATOM 659 O O . MET A 1 84 ? 16.590 2.479 -20.006 1.00 84.06 84 MET A O 1
ATOM 663 N N . VAL A 1 85 ? 16.248 0.733 -18.634 1.00 85.81 85 VAL A N 1
ATOM 664 C CA . VAL A 1 85 ? 17.401 -0.052 -19.113 1.00 85.81 85 VAL A CA 1
ATOM 665 C C . VAL A 1 85 ? 17.261 -0.398 -20.601 1.00 85.81 85 VAL A C 1
ATOM 667 O O . VAL A 1 85 ? 18.229 -0.295 -21.343 1.00 85.81 85 VAL A O 1
ATOM 670 N N . ILE A 1 86 ? 16.052 -0.738 -21.062 1.00 81.88 86 ILE A N 1
ATOM 671 C CA . ILE A 1 86 ? 15.764 -1.032 -22.482 1.00 81.88 86 ILE A CA 1
ATOM 672 C C . ILE A 1 86 ? 15.834 0.224 -23.371 1.00 81.88 86 ILE A C 1
ATOM 674 O O . ILE A 1 86 ? 15.985 0.109 -24.580 1.00 81.88 86 ILE A O 1
ATOM 678 N N . LEU A 1 87 ? 15.649 1.418 -22.807 1.00 79.38 87 LEU A N 1
ATOM 679 C CA . LEU A 1 87 ? 15.753 2.689 -23.536 1.00 79.38 87 LEU A CA 1
ATOM 680 C C . LEU A 1 87 ? 17.188 3.224 -23.609 1.00 79.38 87 LEU A C 1
ATOM 682 O O . LEU A 1 87 ? 17.474 4.023 -24.495 1.00 79.38 87 LEU A O 1
ATOM 686 N N . GLY A 1 88 ? 18.042 2.842 -22.656 1.00 73.75 88 GLY A N 1
ATOM 687 C CA . GLY A 1 88 ? 19.439 3.273 -22.581 1.00 73.75 88 GLY A CA 1
ATOM 688 C C . GLY A 1 88 ? 20.435 2.381 -23.332 1.00 73.75 88 GLY A C 1
ATOM 689 O O . GLY A 1 88 ? 21.553 2.831 -23.568 1.00 73.75 88 GLY A O 1
ATOM 690 N N . ASN A 1 89 ? 20.037 1.156 -23.693 1.00 64.44 89 ASN A N 1
ATOM 691 C CA . ASN A 1 89 ? 20.760 0.240 -24.589 1.00 64.44 89 ASN A CA 1
ATOM 692 C C . ASN A 1 89 ? 20.191 0.311 -26.008 1.00 64.44 89 ASN A C 1
ATOM 694 O O . ASN A 1 89 ? 20.984 0.133 -26.957 1.00 64.44 89 ASN A O 1
#

pLDDT: mean 76.19, std 8.58, range [51.97, 87.88]

Organism: NCBI:txid165438

Secondary structure (DSSP, 8-state):
-HHHHHHHHHHHHHHHHHHHHHHHHHHHHHHHHHHHTB-TTS-B--SSHHHHHHHHHHHHHHHHHHHHHHHHHHHHHHHHHHHHHHHH-

Sequence (89 aa):
MGGWVLFRGLDI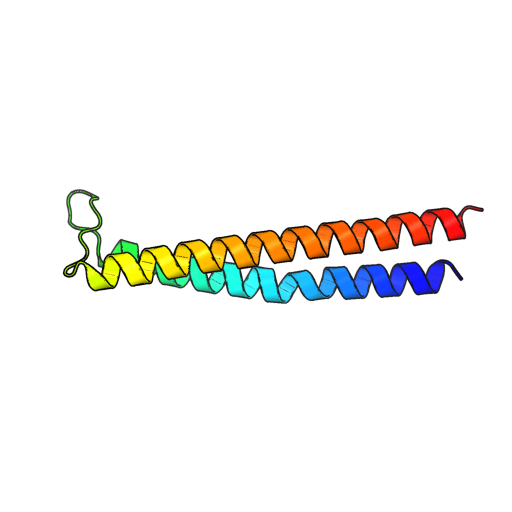IAMVVPFYMNGIRMMLAMRKYEFESRTGGGVVRFKDFEVTHVHRRRETMARSIQWVAVCIAVAGCGVIVTGMVILGN

Radius of gyration: 19.73 Å; chains: 1; bounding box: 39×19×59 Å